Protein AF-Q6L0U4-F1 (afdb_monomer)

Foldseek 3Di:
DFPLVQLVVLLVVLLVLLVVQLVCLVPFGPPVSLVVSLQSLLLSLCCCQVPQVVVLVVLPQDPVLSVVLLVLLVLLVVLSVVCVVPVNDSVNSVSSVVNSVSSVVNVVSCSVTRSVSCPRHRPDDSVVDDQDPPDDGPVPDD

Radius of gyration: 15.13 Å; Cα contacts (8 Å, |Δi|>4): 124; chains: 1; bounding box: 33×34×40 Å

Nearest PDB structures (foldseek):
  5tgw-assembly1_A  TM=7.012E-01  e=2.235E+00  Escherichia coli
  8sji-assembly1_C  TM=4.317E-01  e=5.426E+00  synthetic construct
  3iq6-assembly1_B  TM=3.873E-01  e=4.640E+00  Escherichia coli

Secondary structure (DSSP, 8-state):
--HHHHHHHHHHHHHHHHHHHHHHTTTS--HHHHHHHHHHHHHHHHHIIIIIHHHHHHTT--HHHHHHHHHHHHHHHHHHHHHHT-TT-TTHHHHHHHHHHHHHHHHHHHHHHTGGGGTT-----GGG--PPTT---GGG--

InterPro domains:
  IPR012312 Hemerythrin-like [PF01814] (6-117)

Structure (mmCIF, N/CA/C/O backbone):
data_AF-Q6L0U4-F1
#
_entry.id   AF-Q6L0U4-F1
#
loop_
_atom_site.group_PDB
_atom_site.id
_atom_site.type_symbol
_atom_site.label_atom_id
_atom_site.label_alt_id
_atom_site.label_comp_id
_atom_site.label_asym_id
_atom_site.label_entity_id
_atom_site.label_seq_id
_atom_site.pdbx_PDB_ins_code
_atom_site.Cartn_x
_atom_site.Cartn_y
_atom_site.Cartn_z
_atom_site.occupancy
_atom_site.B_iso_or_equiv
_atom_site.auth_seq_id
_atom_site.auth_comp_id
_atom_site.auth_asym_id
_atom_site.auth_atom_id
_atom_site.pdbx_PDB_model_num
ATOM 1 N N . MET A 1 1 ? -1.459 12.624 -14.481 1.00 81.25 1 MET A N 1
ATOM 2 C CA . MET A 1 1 ? -0.471 12.373 -13.418 1.00 81.25 1 MET A CA 1
ATOM 3 C C . MET A 1 1 ? 0.364 11.193 -13.884 1.00 81.25 1 MET A C 1
ATOM 5 O O . MET A 1 1 ? -0.239 10.253 -14.402 1.00 81.25 1 MET A O 1
ATOM 9 N N . ASP A 1 2 ? 1.693 11.277 -13.830 1.00 93.31 2 ASP A N 1
ATOM 10 C CA . ASP A 1 2 ? 2.537 10.101 -14.091 1.00 93.31 2 ASP A CA 1
ATOM 11 C C . ASP A 1 2 ? 2.364 9.057 -12.975 1.00 93.31 2 ASP A C 1
ATOM 13 O O . ASP A 1 2 ? 1.780 9.339 -11.929 1.00 93.31 2 ASP A O 1
ATOM 17 N N . THR A 1 3 ? 2.815 7.835 -13.237 1.00 92.25 3 THR A N 1
ATOM 18 C CA . THR A 1 3 ? 2.704 6.671 -12.351 1.00 92.25 3 THR A CA 1
ATOM 19 C C . THR A 1 3 ? 3.351 6.947 -11.000 1.00 92.25 3 THR A C 1
ATOM 21 O O . THR A 1 3 ? 2.761 6.643 -9.972 1.00 92.25 3 THR A O 1
ATOM 24 N N . GLU A 1 4 ? 4.541 7.551 -10.978 1.00 94.25 4 GLU A N 1
ATOM 25 C CA . GLU A 1 4 ? 5.232 7.877 -9.726 1.00 94.25 4 GLU A CA 1
ATOM 26 C C . GLU A 1 4 ? 4.406 8.840 -8.867 1.00 94.25 4 GLU A C 1
ATOM 28 O O . GLU A 1 4 ? 4.204 8.602 -7.677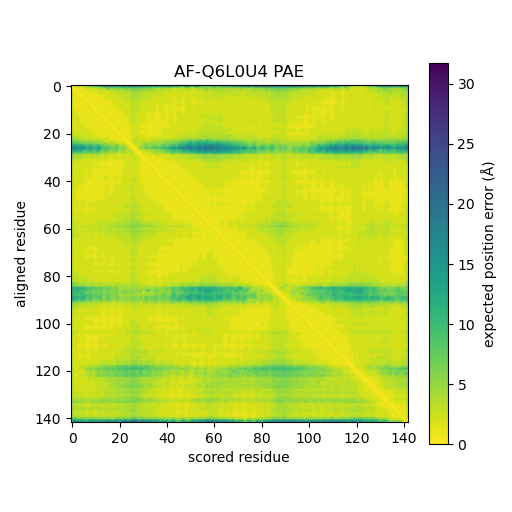 1.00 94.25 4 GLU A O 1
ATOM 33 N N . SER A 1 5 ? 3.900 9.912 -9.471 1.00 95.19 5 SER A N 1
ATOM 34 C CA . SER A 1 5 ? 3.082 10.907 -8.784 1.00 95.19 5 SER A CA 1
ATOM 35 C C . SER A 1 5 ? 1.754 10.319 -8.299 1.00 95.19 5 SER A C 1
ATOM 37 O O . SER A 1 5 ? 1.303 10.681 -7.215 1.00 95.19 5 SER A O 1
ATOM 39 N N . GLU A 1 6 ? 1.147 9.409 -9.069 1.00 95.00 6 GLU A N 1
ATOM 40 C CA . GLU A 1 6 ? -0.088 8.698 -8.707 1.00 95.00 6 GLU A CA 1
ATOM 41 C C . GLU A 1 6 ? 0.109 7.880 -7.427 1.00 95.00 6 GLU A C 1
ATOM 43 O O . GLU A 1 6 ? -0.622 8.057 -6.452 1.00 95.00 6 GLU A O 1
ATOM 48 N N . MET A 1 7 ? 1.150 7.047 -7.403 1.00 97.12 7 MET A N 1
ATOM 49 C CA . MET A 1 7 ? 1.440 6.162 -6.274 1.00 97.12 7 MET A CA 1
ATOM 50 C C . MET A 1 7 ? 1.849 6.947 -5.021 1.00 97.12 7 MET A C 1
ATOM 52 O O . MET A 1 7 ? 1.336 6.696 -3.932 1.00 97.12 7 MET A O 1
ATOM 56 N N . LYS A 1 8 ? 2.680 7.988 -5.177 1.00 97.25 8 LYS A N 1
ATOM 57 C CA . LYS A 1 8 ? 3.039 8.902 -4.077 1.00 97.25 8 LYS A CA 1
ATOM 58 C C . LYS A 1 8 ? 1.832 9.631 -3.497 1.00 97.25 8 LYS A C 1
ATOM 60 O O . LYS A 1 8 ? 1.761 9.860 -2.292 1.00 97.25 8 LYS A O 1
ATOM 65 N N . ASN A 1 9 ? 0.885 10.034 -4.341 1.00 96.94 9 ASN A N 1
ATOM 66 C CA . ASN A 1 9 ? -0.331 10.680 -3.865 1.00 96.94 9 ASN A CA 1
ATOM 67 C C . ASN A 1 9 ? -1.203 9.704 -3.054 1.00 96.94 9 ASN A C 1
ATOM 69 O O . ASN A 1 9 ? -1.755 10.101 -2.029 1.00 96.94 9 ASN A O 1
ATOM 73 N N . ASP A 1 10 ? -1.280 8.434 -3.460 1.00 97.62 10 ASP A N 1
ATOM 74 C CA . ASP A 1 10 ? -1.970 7.395 -2.685 1.00 97.62 10 ASP A CA 1
ATOM 75 C C . ASP A 1 10 ? -1.305 7.168 -1.312 1.00 97.62 10 ASP A C 1
ATOM 77 O O . ASP A 1 10 ? -2.016 7.113 -0.308 1.00 97.62 10 ASP A O 1
ATOM 81 N N . HIS A 1 11 ? 0.036 7.191 -1.224 1.00 98.19 11 HIS A N 1
ATOM 82 C CA . HIS A 1 11 ? 0.758 7.161 0.062 1.00 98.19 11 HIS A CA 1
ATOM 83 C C . HIS A 1 11 ? 0.312 8.277 1.009 1.00 98.19 11 HIS A C 1
ATOM 85 O O . HIS A 1 11 ? -0.024 8.017 2.165 1.00 98.19 11 HIS A O 1
ATOM 91 N N . VAL A 1 12 ? 0.274 9.521 0.517 1.00 97.88 12 VAL A N 1
ATOM 92 C CA . VAL A 1 12 ? -0.137 10.685 1.318 1.00 97.88 12 VAL A CA 1
ATOM 93 C C . VAL A 1 12 ? -1.573 10.523 1.815 1.00 97.88 12 VAL A C 1
ATOM 95 O O . VAL A 1 12 ? -1.848 10.754 2.993 1.00 97.88 12 VAL A O 1
ATOM 98 N N . ILE A 1 13 ? -2.485 10.094 0.939 1.00 97.81 13 ILE A N 1
ATOM 99 C CA . ILE A 1 13 ? -3.893 9.886 1.291 1.00 97.81 13 ILE A CA 1
ATOM 100 C C . ILE A 1 13 ? -4.025 8.820 2.386 1.00 97.81 13 ILE A C 1
ATOM 102 O O . ILE A 1 13 ? -4.701 9.055 3.392 1.00 97.81 13 ILE A O 1
ATOM 106 N N . VAL A 1 14 ? -3.363 7.673 2.227 1.00 97.75 14 VAL A N 1
ATOM 107 C CA . VAL A 1 14 ? -3.412 6.575 3.201 1.00 97.75 14 VAL A CA 1
ATOM 108 C C . VAL A 1 14 ? -2.810 6.993 4.546 1.00 97.75 14 VAL A C 1
ATOM 110 O O . VAL A 1 14 ? -3.424 6.737 5.585 1.00 97.75 14 VAL A O 1
ATOM 113 N N . ASP A 1 15 ? -1.673 7.693 4.555 1.00 97.50 15 ASP A N 1
ATOM 114 C CA . ASP A 1 15 ? -1.037 8.195 5.782 1.00 97.50 15 ASP A CA 1
ATOM 115 C C . ASP A 1 15 ? -1.944 9.174 6.551 1.00 97.50 15 ASP A C 1
ATOM 117 O O . ASP A 1 15 ? -2.070 9.101 7.784 1.00 97.50 15 ASP A O 1
ATOM 121 N N . GLU A 1 16 ? -2.627 10.075 5.839 1.00 97.62 16 GLU A N 1
ATOM 122 C CA . GLU A 1 16 ? -3.597 10.993 6.438 1.00 97.62 16 GLU A CA 1
ATOM 123 C C . GLU A 1 16 ? -4.807 10.253 7.018 1.00 97.62 16 GLU A C 1
ATOM 125 O O . GLU A 1 16 ? -5.268 10.573 8.119 1.00 97.62 16 GLU A O 1
ATOM 130 N N . MET A 1 17 ? -5.340 9.269 6.291 1.00 97.69 17 MET A N 1
ATOM 131 C CA . MET A 1 17 ? -6.488 8.480 6.737 1.00 97.69 17 MET A CA 1
ATOM 132 C C . MET A 1 17 ? -6.140 7.626 7.961 1.00 97.69 17 MET A C 1
ATOM 134 O O . MET A 1 17 ? -6.911 7.601 8.921 1.00 97.69 17 MET A O 1
ATOM 138 N N . LEU A 1 18 ? -4.965 6.992 7.987 1.00 96.38 18 LEU A N 1
ATOM 139 C CA . LEU A 1 18 ? -4.474 6.232 9.142 1.00 96.38 18 LEU A CA 1
ATOM 140 C C . LEU A 1 18 ? -4.297 7.122 10.378 1.00 96.38 18 LEU A C 1
ATOM 142 O O . LEU A 1 18 ? -4.655 6.720 11.488 1.00 96.38 18 LEU A O 1
ATOM 146 N N . SER A 1 19 ? -3.799 8.348 10.192 1.00 95.00 19 SER A N 1
ATOM 147 C CA . SER A 1 19 ? -3.665 9.330 11.275 1.00 95.00 19 SER A CA 1
ATOM 148 C C . SER A 1 19 ? -5.031 9.716 11.857 1.00 95.00 19 SER A C 1
ATOM 150 O O . SER A 1 19 ? -5.221 9.660 13.073 1.00 95.00 19 SER A O 1
ATOM 152 N N . LYS A 1 20 ? -6.019 10.005 10.999 1.00 94.81 20 LYS A N 1
ATOM 153 C CA . LYS A 1 20 ? -7.408 10.282 11.414 1.00 94.81 20 LYS A CA 1
ATOM 154 C C . LYS A 1 20 ? -8.047 9.082 12.121 1.00 94.81 20 LYS A C 1
ATOM 156 O O . LYS A 1 20 ? -8.728 9.246 13.135 1.00 94.81 20 LYS A O 1
ATOM 161 N N . LEU A 1 21 ? -7.799 7.864 11.631 1.00 93.88 21 LEU A N 1
ATOM 162 C CA . LEU A 1 21 ? -8.301 6.645 12.261 1.00 93.88 21 LEU A CA 1
ATOM 163 C C . LEU A 1 21 ? -7.737 6.491 13.679 1.00 93.88 21 LEU A C 1
ATOM 165 O O . LEU A 1 21 ? -8.507 6.231 14.604 1.00 93.88 21 LEU A O 1
ATOM 169 N N . LEU A 1 22 ? -6.431 6.710 13.874 1.00 92.69 22 LEU A N 1
ATOM 170 C CA . LEU A 1 22 ? -5.795 6.668 15.196 1.00 92.69 22 LEU A CA 1
ATOM 171 C C . LEU A 1 22 ? -6.421 7.650 16.193 1.00 92.69 22 LEU A C 1
ATOM 173 O O . LEU A 1 22 ? -6.613 7.278 17.352 1.00 92.69 22 LEU A O 1
ATOM 177 N N . GLU A 1 23 ? -6.743 8.868 15.758 1.00 90.81 23 GLU A N 1
ATOM 178 C CA . GLU A 1 23 ? -7.414 9.874 16.592 1.00 90.81 23 GLU A CA 1
ATOM 179 C C . GLU A 1 23 ? -8.830 9.425 16.992 1.00 90.81 23 GLU A C 1
ATOM 181 O O . GLU A 1 23 ? -9.240 9.595 18.143 1.00 90.81 23 GLU A O 1
ATOM 186 N N . SER A 1 24 ? -9.566 8.781 16.077 1.00 87.88 24 SER A N 1
ATOM 187 C CA . SER A 1 24 ? -10.922 8.278 16.353 1.00 87.88 24 SER A CA 1
ATOM 188 C C . SER A 1 24 ? -10.954 7.124 17.369 1.00 87.88 24 SER A C 1
ATOM 190 O O . SER A 1 24 ? -11.929 6.974 18.114 1.00 87.88 24 SER A O 1
ATOM 192 N N . MET A 1 25 ? -9.872 6.336 17.455 1.00 84.56 25 MET A N 1
ATOM 193 C CA . MET A 1 25 ? -9.820 5.106 18.256 1.00 84.56 25 MET A CA 1
ATOM 194 C C . MET A 1 25 ? -9.974 5.319 19.766 1.00 84.56 25 MET A C 1
ATOM 196 O O . MET A 1 25 ? -10.288 4.367 20.477 1.00 84.56 25 MET A O 1
ATOM 200 N N . GLU A 1 26 ? -9.734 6.528 20.281 1.00 76.00 26 GLU A N 1
ATOM 201 C CA . GLU A 1 26 ? -9.845 6.809 21.721 1.00 76.00 26 GLU A CA 1
ATOM 202 C C . GLU A 1 26 ? -11.297 6.900 22.202 1.00 76.00 26 GLU A C 1
ATOM 204 O O . GLU A 1 26 ? -11.561 6.689 23.384 1.00 76.00 26 GLU A O 1
ATOM 209 N N . ASN A 1 27 ? -12.237 7.173 21.292 1.00 77.69 27 ASN A N 1
ATOM 210 C CA . ASN A 1 27 ? -13.644 7.379 21.628 1.00 77.69 27 ASN A CA 1
ATOM 211 C C . ASN A 1 27 ? -14.550 6.349 20.951 1.00 77.69 27 ASN A C 1
ATOM 213 O O . ASN A 1 27 ? -15.325 5.667 21.617 1.00 77.69 27 ASN A O 1
ATOM 217 N N . ASN A 1 28 ? -14.467 6.258 19.624 1.00 82.62 28 ASN A N 1
ATOM 218 C CA . ASN A 1 28 ? -15.280 5.364 18.813 1.00 82.62 28 ASN A CA 1
ATOM 219 C C . ASN A 1 28 ? -14.559 5.139 17.475 1.00 82.62 28 ASN A C 1
ATOM 221 O O . ASN A 1 28 ? -14.558 6.060 16.654 1.00 82.62 28 ASN A O 1
ATOM 225 N N . PRO A 1 29 ? -13.934 3.966 17.261 1.00 83.62 29 PRO A N 1
ATOM 226 C CA . PRO A 1 29 ? -13.219 3.674 16.025 1.00 83.62 29 PRO A CA 1
ATOM 227 C C . PRO A 1 29 ? -14.103 3.905 14.797 1.00 83.62 29 PRO A C 1
ATOM 229 O O . PRO A 1 29 ? -15.216 3.380 14.713 1.00 83.62 29 PRO A O 1
ATOM 232 N N . ASP A 1 30 ? -13.611 4.689 13.840 1.00 91.44 30 ASP A N 1
ATOM 233 C CA . ASP A 1 30 ? -14.321 4.921 12.585 1.00 91.44 30 ASP A CA 1
ATOM 234 C C . ASP A 1 30 ? -14.172 3.707 11.652 1.00 91.44 30 ASP A C 1
ATOM 236 O O . ASP A 1 30 ? -13.209 3.569 10.896 1.00 91.44 30 ASP A O 1
ATOM 240 N N . VAL A 1 31 ? -15.140 2.793 11.737 1.00 91.12 31 VAL A N 1
ATOM 241 C CA . VAL A 1 31 ? -15.179 1.550 10.950 1.00 91.12 31 VAL A CA 1
ATOM 242 C C . VAL A 1 31 ? -15.264 1.822 9.446 1.00 91.12 31 VAL A C 1
ATOM 244 O O . VAL A 1 31 ? -14.691 1.070 8.659 1.00 91.12 31 VAL A O 1
ATOM 247 N N . ASN A 1 32 ? -15.955 2.891 9.037 1.00 94.06 32 ASN A N 1
ATOM 248 C CA . ASN A 1 32 ? -16.075 3.233 7.621 1.00 94.06 32 ASN A CA 1
ATOM 249 C C . ASN A 1 32 ? -14.732 3.728 7.087 1.00 94.06 32 ASN A C 1
ATOM 251 O O . ASN A 1 32 ? -14.278 3.245 6.053 1.00 94.06 32 ASN A O 1
ATOM 255 N N . LEU A 1 33 ? -14.061 4.610 7.835 1.00 95.75 33 LEU A N 1
ATOM 256 C CA . LEU A 1 33 ? -12.723 5.081 7.489 1.00 95.75 33 LEU A CA 1
ATOM 257 C C . LEU A 1 33 ? -11.724 3.922 7.400 1.00 95.75 33 LEU A C 1
ATOM 259 O O . LEU A 1 33 ? -10.938 3.862 6.458 1.00 95.75 33 LEU A O 1
ATOM 263 N N . TYR A 1 34 ? -11.773 2.975 8.341 1.00 95.88 34 TYR A N 1
ATOM 264 C CA . TYR A 1 34 ? -10.935 1.781 8.259 1.00 95.88 34 TYR A CA 1
ATOM 265 C C . TYR A 1 34 ? -11.216 0.959 6.994 1.00 95.88 34 TYR A C 1
ATOM 267 O O . TYR A 1 34 ? -10.275 0.587 6.301 1.00 95.88 34 TYR A O 1
ATOM 275 N N . SER A 1 35 ? -12.486 0.718 6.660 1.00 95.81 35 SER A N 1
ATOM 276 C CA . SER A 1 35 ? -12.849 -0.031 5.450 1.00 95.81 35 SER A CA 1
ATOM 277 C C . SER A 1 35 ? -12.350 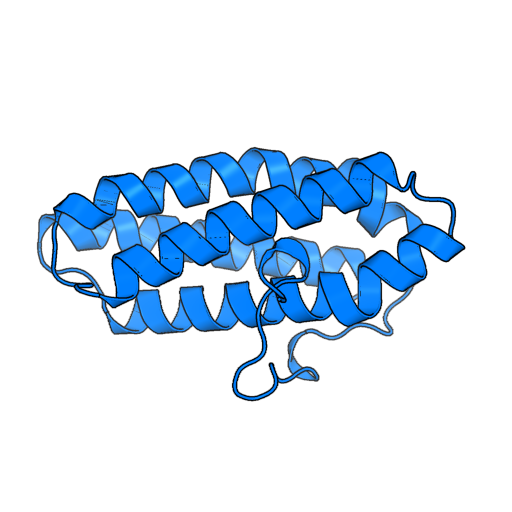0.653 4.169 1.00 95.81 35 SER A C 1
ATOM 279 O O . SER A 1 35 ? -11.918 -0.019 3.230 1.00 95.81 35 SER A O 1
ATOM 281 N N . GLU A 1 36 ? -12.358 1.988 4.126 1.00 97.12 36 GLU A N 1
ATOM 282 C CA . GLU A 1 36 ? -11.791 2.749 3.009 1.00 97.12 36 GLU A CA 1
ATOM 283 C C . GLU A 1 36 ? -10.265 2.598 2.922 1.00 97.12 36 GLU A C 1
ATOM 285 O O . GLU A 1 36 ? -9.749 2.339 1.832 1.00 97.12 36 GLU A O 1
ATOM 290 N N . ILE A 1 37 ? -9.555 2.690 4.054 1.00 97.62 37 ILE A N 1
ATOM 291 C CA . ILE A 1 37 ? -8.099 2.470 4.134 1.00 97.62 37 ILE A CA 1
ATOM 292 C C . ILE A 1 37 ? -7.744 1.062 3.665 1.00 97.62 37 ILE A C 1
ATOM 294 O O . ILE A 1 37 ? -6.867 0.888 2.825 1.00 97.62 37 ILE A O 1
ATOM 298 N N . GLU A 1 38 ? -8.429 0.055 4.200 1.00 97.50 38 GLU A N 1
ATOM 299 C CA . GLU A 1 38 ? -8.188 -1.353 3.904 1.00 97.50 38 GLU A CA 1
ATOM 300 C C . GLU A 1 38 ? -8.373 -1.637 2.408 1.00 97.50 38 GLU A C 1
ATOM 302 O O . GLU A 1 38 ? -7.508 -2.235 1.763 1.00 97.50 38 GLU A O 1
ATOM 307 N N . LYS A 1 39 ? -9.469 -1.146 1.818 1.00 96.44 39 LYS A N 1
ATOM 308 C CA . LYS A 1 39 ? -9.723 -1.267 0.379 1.00 96.44 39 LYS A CA 1
ATOM 309 C C . LYS A 1 39 ? -8.657 -0.549 -0.453 1.00 96.44 39 LYS A C 1
ATOM 311 O O . LYS A 1 39 ? -8.241 -1.085 -1.482 1.00 96.44 39 LYS A O 1
ATOM 316 N N . GLY A 1 40 ? -8.241 0.645 -0.027 1.00 97.19 40 GLY A N 1
ATOM 317 C CA . GLY A 1 40 ? -7.182 1.425 -0.667 1.00 97.19 40 GLY A CA 1
ATOM 318 C C . GLY A 1 40 ? -5.858 0.667 -0.684 1.00 97.19 40 GLY A C 1
ATOM 319 O O . GLY A 1 40 ? -5.348 0.363 -1.760 1.00 97.19 40 GLY A O 1
ATOM 320 N N . LEU A 1 41 ? -5.382 0.250 0.492 1.00 98.12 41 LEU A N 1
ATOM 321 C CA . LEU A 1 41 ? -4.153 -0.528 0.661 1.00 98.12 41 LEU A CA 1
ATOM 322 C C . LEU A 1 41 ? -4.174 -1.831 -0.141 1.00 98.12 41 LEU A C 1
ATOM 324 O O . LEU A 1 41 ? -3.221 -2.133 -0.850 1.00 98.12 41 LEU A O 1
ATOM 328 N N . LYS A 1 42 ? -5.269 -2.602 -0.096 1.00 98.06 42 LYS A N 1
ATOM 329 C CA . LYS A 1 42 ? -5.368 -3.851 -0.870 1.00 98.06 42 LYS A CA 1
ATOM 330 C C . LYS A 1 42 ? -5.259 -3.605 -2.375 1.00 98.06 42 LYS A C 1
ATOM 332 O O . LYS A 1 42 ? -4.634 -4.401 -3.073 1.00 98.06 42 LYS A O 1
ATOM 337 N N . ARG A 1 43 ? -5.850 -2.518 -2.882 1.00 98.12 43 ARG A N 1
ATOM 338 C CA . ARG A 1 43 ? -5.744 -2.129 -4.295 1.00 98.12 43 ARG A CA 1
ATOM 339 C C . ARG A 1 43 ? -4.339 -1.657 -4.654 1.00 98.12 43 ARG A C 1
ATOM 341 O O . ARG A 1 43 ? -3.847 -2.059 -5.701 1.00 98.12 43 ARG A O 1
ATOM 348 N N . HIS A 1 44 ? -3.719 -0.853 -3.798 1.00 98.31 44 HIS A N 1
ATOM 349 C CA . HIS A 1 44 ? -2.345 -0.390 -3.962 1.00 98.31 44 HIS A CA 1
ATOM 350 C C . HIS A 1 44 ? -1.385 -1.577 -4.112 1.00 98.31 44 HIS A C 1
ATOM 352 O O . HIS A 1 44 ? -0.797 -1.773 -5.174 1.00 98.31 44 HIS A O 1
ATOM 358 N N . ILE A 1 45 ? -1.376 -2.460 -3.109 1.00 98.56 45 ILE A N 1
ATOM 359 C CA . ILE A 1 45 ? -0.554 -3.677 -3.066 1.00 98.56 45 ILE A CA 1
ATOM 360 C C . ILE A 1 45 ? -0.823 -4.567 -4.289 1.00 98.56 45 ILE A C 1
ATOM 362 O O . ILE A 1 45 ? 0.102 -5.116 -4.883 1.00 98.56 45 ILE A O 1
ATOM 366 N N . TYR A 1 46 ? -2.088 -4.714 -4.699 1.00 98.56 46 TYR A N 1
ATOM 367 C CA . TYR A 1 46 ? -2.445 -5.475 -5.900 1.00 98.56 46 TYR A CA 1
ATOM 368 C C . TYR A 1 46 ? -1.795 -4.914 -7.166 1.00 98.56 46 TYR A C 1
ATOM 370 O O . TYR A 1 46 ? -1.214 -5.668 -7.948 1.00 98.56 46 TYR A O 1
ATOM 378 N N . VAL A 1 47 ? -1.897 -3.601 -7.382 1.00 98.44 47 VAL A N 1
ATOM 379 C CA . VAL A 1 47 ? -1.316 -2.949 -8.561 1.00 98.44 47 VAL A CA 1
ATOM 380 C C . VAL A 1 47 ? 0.199 -3.075 -8.544 1.00 98.44 47 VAL A C 1
ATOM 382 O O . VAL A 1 47 ? 0.808 -3.364 -9.578 1.00 98.44 47 VAL A O 1
ATOM 385 N N . GLU A 1 48 ? 0.814 -2.934 -7.380 1.00 98.50 48 GLU A N 1
ATOM 386 C CA . GLU A 1 48 ? 2.250 -3.096 -7.268 1.00 98.50 48 GLU A CA 1
ATOM 387 C C . GLU A 1 48 ? 2.697 -4.516 -7.588 1.00 98.50 48 GLU A C 1
ATOM 389 O O . GLU A 1 48 ? 3.517 -4.711 -8.481 1.00 98.50 48 GLU A O 1
ATOM 394 N N . GLU A 1 49 ? 2.114 -5.524 -6.949 1.00 98.69 49 GLU A N 1
ATOM 395 C CA . GLU A 1 49 ? 2.561 -6.907 -7.110 1.00 98.69 49 GLU A CA 1
ATOM 396 C C . GLU A 1 49 ? 2.227 -7.510 -8.479 1.00 98.69 49 GLU A C 1
ATOM 398 O O . GLU A 1 49 ? 3.030 -8.259 -9.036 1.00 98.69 49 GLU A O 1
ATOM 403 N N . GLU A 1 50 ? 1.063 -7.194 -9.051 1.00 98.38 50 GLU A N 1
ATOM 404 C CA . GLU A 1 50 ? 0.630 -7.785 -10.325 1.00 98.38 50 GLU A CA 1
ATOM 405 C C . GLU A 1 50 ? 1.095 -6.990 -11.548 1.00 98.38 50 GLU A C 1
ATOM 407 O O . GLU A 1 50 ? 1.205 -7.546 -12.646 1.00 98.38 50 GLU A O 1
ATOM 412 N N . VAL A 1 51 ? 1.372 -5.692 -11.388 1.00 97.44 51 VAL A N 1
ATOM 413 C CA . VAL A 1 51 ? 1.661 -4.797 -12.516 1.00 97.44 51 VAL A CA 1
ATOM 414 C C . VAL A 1 51 ? 3.022 -4.139 -12.373 1.00 97.44 51 VAL A C 1
ATOM 416 O O . VAL A 1 51 ? 3.860 -4.283 -13.271 1.00 97.44 51 VAL A O 1
ATOM 419 N N . MET A 1 52 ? 3.277 -3.420 -11.278 1.00 97.81 52 MET A N 1
ATOM 420 C CA . MET A 1 52 ? 4.485 -2.598 -11.173 1.00 97.81 52 MET A CA 1
ATOM 421 C C . MET A 1 52 ? 5.736 -3.432 -10.946 1.00 97.81 52 MET A C 1
ATOM 423 O O . MET A 1 52 ? 6.666 -3.345 -11.739 1.00 97.81 52 MET A O 1
ATOM 427 N N . PHE A 1 53 ? 5.783 -4.281 -9.929 1.00 98.50 53 PHE A N 1
ATOM 428 C CA . PHE A 1 53 ? 6.956 -5.077 -9.585 1.00 98.50 53 PHE A CA 1
ATOM 429 C C . PHE A 1 53 ? 7.422 -5.976 -10.744 1.00 98.50 53 PHE A C 1
ATOM 431 O O . PHE A 1 53 ? 8.612 -5.928 -11.076 1.00 98.50 53 PHE A O 1
ATOM 438 N N . PRO A 1 54 ? 6.545 -6.694 -11.481 1.00 98.31 54 PRO A N 1
ATOM 439 C CA . PRO A 1 54 ? 6.961 -7.441 -12.669 1.00 98.31 54 PRO A CA 1
ATOM 440 C C . PRO A 1 54 ? 7.594 -6.564 -13.756 1.00 98.31 54 PRO A C 1
ATOM 442 O O . PRO A 1 54 ? 8.480 -7.016 -14.488 1.00 98.31 54 PRO A O 1
ATOM 445 N N . ARG A 1 55 ? 7.144 -5.312 -13.896 1.00 97.38 55 ARG A N 1
ATOM 446 C CA . ARG A 1 55 ? 7.717 -4.340 -14.836 1.00 97.38 55 ARG A CA 1
ATOM 447 C C . ARG A 1 55 ? 9.025 -3.752 -14.312 1.00 97.38 55 ARG A C 1
ATOM 449 O O . ARG A 1 55 ? 9.987 -3.697 -15.070 1.00 97.38 55 ARG A O 1
ATOM 456 N N . ALA A 1 56 ? 9.092 -3.394 -13.035 1.00 97.94 56 ALA A N 1
ATOM 457 C CA . ALA A 1 56 ? 10.278 -2.873 -12.367 1.00 97.94 56 ALA A CA 1
ATOM 458 C C . ALA A 1 56 ? 11.459 -3.853 -12.473 1.00 97.94 56 ALA A C 1
ATOM 460 O O . ALA A 1 56 ? 12.568 -3.450 -12.816 1.00 97.94 56 ALA A O 1
ATOM 461 N N . LEU A 1 57 ? 11.206 -5.157 -12.306 1.00 98.25 57 LEU A N 1
ATOM 462 C CA . LEU A 1 57 ? 12.208 -6.209 -12.521 1.00 98.25 57 LEU A CA 1
ATOM 463 C C . LEU A 1 57 ? 12.758 -6.206 -13.957 1.00 98.25 57 LEU A C 1
ATOM 465 O O . LEU A 1 57 ? 13.963 -6.335 -14.162 1.00 98.25 57 LEU A O 1
ATOM 469 N N . LYS A 1 58 ? 11.897 -6.018 -14.966 1.00 97.81 58 LYS A N 1
ATOM 470 C CA . LYS A 1 58 ? 12.319 -5.905 -16.378 1.00 97.81 58 L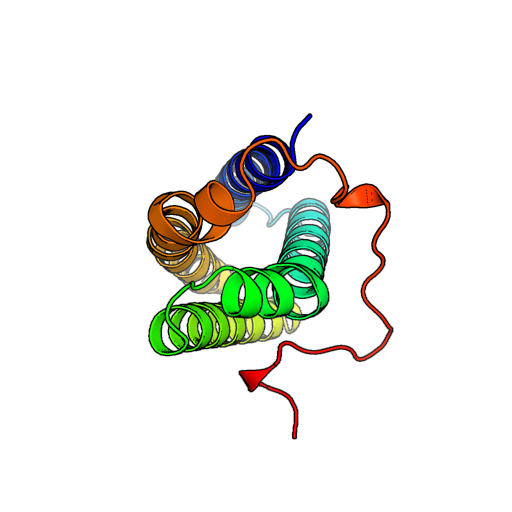YS A CA 1
ATOM 471 C C . LYS A 1 58 ? 13.094 -4.614 -16.657 1.00 97.81 58 LYS A C 1
ATOM 473 O O . LYS A 1 58 ? 13.889 -4.584 -17.591 1.00 97.81 58 LYS A O 1
ATOM 478 N N . LEU A 1 59 ? 12.857 -3.575 -15.859 1.00 96.38 59 LEU A N 1
ATOM 479 C CA . LEU A 1 59 ? 13.547 -2.284 -15.909 1.00 96.38 59 LEU A CA 1
ATOM 480 C C . LEU A 1 59 ? 14.844 -2.265 -15.078 1.00 96.38 59 LEU A C 1
ATOM 482 O O . LEU A 1 59 ? 15.537 -1.253 -15.061 1.00 96.38 59 LEU A O 1
ATOM 486 N N . GLY A 1 60 ? 15.209 -3.385 -14.443 1.00 97.12 60 GLY A N 1
ATOM 487 C CA . GLY A 1 60 ? 16.487 -3.550 -13.748 1.00 97.12 60 GLY A CA 1
ATOM 488 C C . GLY A 1 60 ? 16.459 -3.249 -12.250 1.00 97.12 60 GLY A C 1
ATOM 489 O O . GLY A 1 60 ? 17.524 -3.145 -11.647 1.00 97.12 60 GLY A O 1
ATOM 490 N N . VAL A 1 61 ? 15.282 -3.125 -11.628 1.00 97.62 61 VAL A N 1
ATOM 491 C CA . VAL A 1 61 ? 15.188 -3.063 -10.162 1.00 97.62 61 VAL A CA 1
ATOM 492 C C . VAL A 1 61 ? 15.606 -4.409 -9.567 1.00 97.62 61 VAL A C 1
ATOM 494 O O . VAL A 1 61 ? 15.161 -5.469 -10.008 1.00 97.62 61 VAL A O 1
ATOM 497 N N . GLU A 1 62 ? 16.465 -4.361 -8.549 1.00 98.06 62 GLU A N 1
ATOM 498 C CA . GLU A 1 62 ? 17.041 -5.548 -7.916 1.00 98.06 62 GLU A CA 1
ATOM 499 C C . GLU A 1 62 ? 15.961 -6.498 -7.352 1.00 98.06 62 GLU A C 1
ATOM 501 O O . GLU A 1 62 ? 15.156 -6.076 -6.514 1.00 98.06 62 GLU A O 1
ATOM 506 N N . PRO A 1 63 ? 15.967 -7.802 -7.703 1.00 98.19 63 PRO A N 1
ATOM 507 C CA . PRO A 1 63 ? 14.958 -8.756 -7.231 1.00 98.19 63 PRO A CA 1
ATOM 508 C C . PRO A 1 63 ? 14.859 -8.877 -5.707 1.00 98.19 63 PRO A C 1
ATOM 510 O O . PRO A 1 63 ? 13.775 -9.075 -5.162 1.00 98.19 63 PRO A O 1
ATOM 513 N N . ALA A 1 64 ? 15.985 -8.728 -5.001 1.00 97.94 64 ALA A N 1
ATOM 514 C CA . ALA A 1 64 ? 16.012 -8.763 -3.541 1.00 97.94 64 ALA A CA 1
ATOM 515 C C . ALA A 1 64 ? 15.222 -7.603 -2.912 1.00 97.94 64 ALA A C 1
ATOM 517 O O . ALA A 1 64 ? 14.639 -7.775 -1.845 1.00 97.94 64 ALA A O 1
ATOM 518 N N . ARG A 1 65 ? 15.173 -6.444 -3.583 1.00 97.62 65 ARG A N 1
ATOM 519 C CA . ARG A 1 65 ? 14.402 -5.281 -3.134 1.00 97.62 65 ARG A CA 1
ATOM 520 C C . ARG A 1 65 ? 12.908 -5.535 -3.269 1.00 97.62 65 ARG A C 1
ATOM 522 O O . ARG A 1 65 ? 12.188 -5.383 -2.291 1.00 97.62 65 ARG A O 1
ATOM 529 N N . ILE A 1 66 ? 12.478 -5.997 -4.445 1.00 98.50 66 ILE A N 1
ATOM 530 C CA . ILE A 1 66 ? 11.081 -6.373 -4.696 1.00 98.50 66 ILE A CA 1
ATOM 531 C C . ILE A 1 66 ? 10.624 -7.433 -3.693 1.00 98.50 66 ILE A C 1
ATOM 533 O O . ILE A 1 66 ? 9.598 -7.273 -3.045 1.00 98.50 66 ILE A O 1
ATOM 537 N N . SER A 1 67 ? 11.435 -8.471 -3.465 1.00 98.31 67 SER A N 1
ATOM 538 C CA . SER A 1 67 ? 11.083 -9.492 -2.477 1.00 98.31 67 SER A CA 1
ATOM 539 C C . SER A 1 67 ? 11.009 -8.958 -1.041 1.00 98.31 67 SER A C 1
ATOM 541 O O . SER A 1 67 ? 10.348 -9.594 -0.224 1.00 98.31 67 SER A O 1
ATOM 543 N N . GLY A 1 68 ? 11.710 -7.871 -0.703 1.00 98.50 68 GLY A N 1
ATOM 544 C CA . GLY A 1 68 ? 11.595 -7.201 0.595 1.00 98.50 68 GLY A CA 1
ATOM 545 C C . GLY A 1 68 ? 10.258 -6.475 0.741 1.00 98.50 68 GLY A C 1
ATOM 546 O O . GLY A 1 68 ? 9.550 -6.715 1.715 1.00 98.50 68 GLY A O 1
ATOM 547 N N . LEU A 1 69 ? 9.877 -5.692 -0.272 1.00 98.69 69 LEU A N 1
ATOM 548 C CA . LEU A 1 69 ? 8.587 -4.992 -0.332 1.00 98.69 69 LEU A CA 1
ATOM 549 C C . LEU A 1 69 ? 7.408 -5.973 -0.244 1.00 98.69 69 LEU A C 1
ATOM 551 O O . LEU A 1 69 ? 6.525 -5.813 0.589 1.00 98.69 69 LEU A O 1
ATOM 555 N N . GLU A 1 70 ? 7.453 -7.080 -0.989 1.00 98.69 70 GLU A N 1
ATOM 556 C CA . GLU A 1 70 ? 6.430 -8.137 -0.921 1.00 98.69 70 GLU A CA 1
ATOM 557 C C . GLU A 1 70 ? 6.302 -8.777 0.487 1.00 98.69 70 GLU A C 1
ATOM 559 O O . GLU A 1 70 ? 5.237 -9.262 0.876 1.00 98.69 70 GLU A O 1
ATOM 564 N N . MET A 1 71 ? 7.381 -8.817 1.281 1.00 98.56 71 MET A N 1
ATOM 565 C CA . MET A 1 71 ? 7.324 -9.300 2.672 1.00 98.56 71 MET A CA 1
ATOM 566 C C . MET A 1 71 ? 6.694 -8.264 3.612 1.00 98.56 71 MET A C 1
ATOM 568 O O . MET A 1 71 ? 5.977 -8.628 4.553 1.00 98.56 71 MET A O 1
ATOM 572 N N . GLU A 1 72 ? 6.943 -6.980 3.365 1.00 98.69 72 GLU A N 1
ATOM 573 C CA . GLU A 1 72 ? 6.297 -5.873 4.073 1.00 98.69 72 GLU A CA 1
ATOM 574 C C . GLU A 1 72 ? 4.795 -5.842 3.756 1.00 98.69 72 GLU A C 1
ATOM 576 O O . GLU A 1 72 ? 3.991 -5.791 4.689 1.00 98.69 72 GLU A O 1
ATOM 581 N N . HIS A 1 73 ? 4.406 -6.047 2.492 1.00 98.75 73 HIS A N 1
ATOM 582 C CA . HIS A 1 73 ? 3.011 -6.238 2.080 1.00 98.75 73 HIS A CA 1
ATOM 583 C C . HIS A 1 73 ? 2.321 -7.351 2.860 1.00 98.75 73 HIS A C 1
ATOM 585 O O . HIS A 1 73 ? 1.231 -7.150 3.389 1.00 98.75 73 HIS A O 1
ATOM 591 N N . ALA A 1 74 ? 2.944 -8.526 2.982 1.00 98.56 74 ALA A N 1
ATOM 592 C CA . ALA A 1 74 ? 2.377 -9.615 3.775 1.00 98.56 74 ALA A CA 1
ATOM 593 C C . ALA A 1 74 ? 2.227 -9.263 5.256 1.00 98.56 74 ALA A C 1
ATOM 595 O O . ALA A 1 74 ? 1.236 -9.644 5.880 1.00 98.56 74 ALA A O 1
ATOM 596 N N . SER A 1 75 ? 3.167 -8.504 5.815 1.00 98.56 75 SER A N 1
ATOM 597 C CA . SER A 1 75 ? 3.080 -8.036 7.200 1.00 98.56 75 SER A CA 1
ATOM 598 C C . SER A 1 75 ? 1.899 -7.079 7.387 1.00 98.56 75 SER A C 1
ATOM 600 O O . SER A 1 75 ? 1.096 -7.277 8.301 1.00 98.56 75 SER A O 1
ATOM 602 N N . ILE A 1 76 ? 1.735 -6.103 6.487 1.00 98.56 76 ILE A N 1
ATOM 603 C CA . ILE A 1 76 ? 0.593 -5.175 6.472 1.00 98.56 76 ILE A CA 1
ATOM 604 C C . ILE A 1 76 ? -0.720 -5.950 6.310 1.00 98.56 76 ILE A C 1
ATOM 606 O O . ILE A 1 76 ? -1.651 -5.758 7.091 1.00 98.56 76 ILE A O 1
ATOM 610 N N . TRP A 1 77 ? -0.777 -6.885 5.360 1.00 98.12 77 TRP A N 1
ATOM 611 C CA . TRP A 1 77 ? -1.950 -7.720 5.096 1.00 98.12 77 TRP A CA 1
ATOM 612 C C . TRP A 1 77 ? -2.399 -8.494 6.334 1.00 98.12 77 TRP A C 1
ATOM 614 O O . TRP A 1 77 ? -3.565 -8.458 6.719 1.00 98.12 77 TRP A O 1
ATOM 624 N N . MET A 1 78 ? -1.457 -9.144 7.019 1.00 97.62 78 MET A N 1
ATOM 625 C CA . MET A 1 78 ? -1.739 -9.892 8.242 1.00 97.62 78 MET A CA 1
ATOM 626 C C . MET A 1 78 ? -2.192 -8.994 9.400 1.00 97.62 78 MET A C 1
ATOM 628 O O . MET A 1 78 ? -2.918 -9.461 10.280 1.00 97.62 78 MET A O 1
ATOM 632 N N . LEU A 1 79 ? -1.745 -7.736 9.449 1.00 97.75 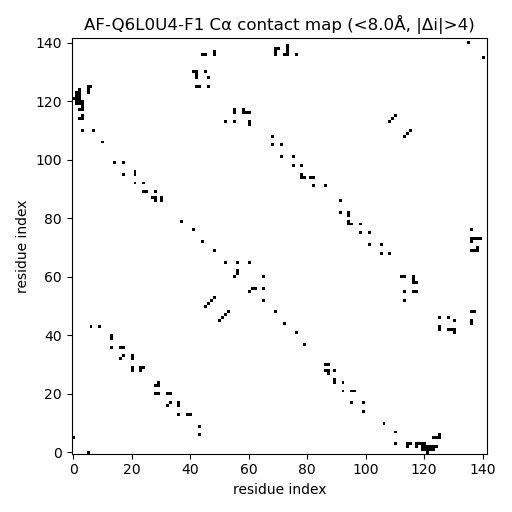79 LEU A N 1
ATOM 633 C CA . LEU A 1 79 ? -2.209 -6.764 10.439 1.00 97.75 79 LEU A CA 1
ATOM 634 C C . LEU A 1 79 ? -3.637 -6.305 10.130 1.00 97.75 79 LEU A C 1
ATOM 636 O O . LEU A 1 79 ? -4.444 -6.257 11.058 1.00 97.75 79 LEU A O 1
ATOM 640 N N . MET A 1 80 ? -3.977 -6.067 8.859 1.00 97.25 80 MET A N 1
ATOM 641 C CA . MET A 1 80 ? -5.359 -5.794 8.442 1.00 97.25 80 MET A CA 1
ATOM 642 C C . MET A 1 80 ? -6.286 -6.964 8.806 1.00 97.25 80 MET A C 1
ATOM 644 O O . MET A 1 80 ? -7.225 -6.772 9.571 1.00 97.25 80 MET A O 1
ATOM 648 N N . ASP A 1 81 ? -5.917 -8.200 8.453 1.00 94.88 81 ASP A N 1
ATOM 649 C CA . ASP A 1 81 ? -6.688 -9.408 8.799 1.00 94.88 81 ASP A CA 1
ATOM 650 C C . ASP A 1 81 ? -6.891 -9.601 10.318 1.00 94.88 81 ASP A C 1
ATOM 652 O O . ASP A 1 81 ? -7.797 -10.319 10.757 1.00 94.88 81 ASP A O 1
ATOM 656 N N . ARG A 1 82 ? -6.004 -9.050 11.160 1.00 94.94 82 ARG A N 1
ATOM 657 C CA . ARG A 1 82 ? -6.164 -9.071 12.625 1.00 94.94 82 ARG A CA 1
ATOM 658 C C . ARG A 1 82 ? -7.166 -8.027 13.090 1.00 94.94 82 ARG A C 1
ATOM 660 O O . ARG A 1 82 ? -7.954 -8.334 13.983 1.00 94.94 82 ARG A O 1
ATOM 667 N N . ILE A 1 83 ? -7.119 -6.837 12.502 1.00 94.19 83 ILE A N 1
ATOM 668 C CA . ILE A 1 83 ? -8.035 -5.738 12.800 1.00 94.19 83 ILE A CA 1
ATOM 669 C C . ILE A 1 83 ? -9.464 -6.121 12.372 1.00 94.19 83 ILE A C 1
ATOM 671 O O . ILE A 1 83 ? -10.386 -5.983 13.178 1.00 94.19 83 ILE A O 1
ATOM 675 N N . ASP A 1 84 ? -9.633 -6.721 11.189 1.00 91.94 84 ASP A N 1
ATOM 676 C CA . ASP A 1 84 ? -10.928 -7.166 10.638 1.00 91.94 84 ASP A CA 1
ATOM 677 C C . ASP A 1 84 ? -11.718 -8.089 11.568 1.00 91.94 84 ASP A C 1
ATOM 679 O O . ASP A 1 84 ? -12.950 -8.073 11.603 1.00 91.94 84 ASP A O 1
ATOM 683 N N . ARG A 1 85 ? -11.019 -8.902 12.366 1.00 90.69 85 ARG A N 1
ATOM 684 C CA . ARG A 1 85 ? -11.662 -9.848 13.291 1.00 90.69 85 ARG A CA 1
ATOM 685 C C . ARG A 1 85 ? -12.446 -9.148 14.392 1.00 90.69 85 ARG A C 1
ATOM 687 O O . ARG A 1 85 ? -13.374 -9.749 14.930 1.00 90.69 85 ARG A O 1
ATOM 694 N N . ASN A 1 86 ? -12.052 -7.931 14.767 1.00 86.75 86 ASN A N 1
ATOM 695 C CA . ASN A 1 86 ? -12.765 -7.133 15.754 1.00 86.75 86 ASN A CA 1
ATOM 696 C C . ASN A 1 86 ? -12.363 -5.655 15.672 1.00 86.75 86 ASN A C 1
ATOM 698 O O . ASN A 1 86 ? -11.634 -5.169 16.533 1.00 86.75 86 ASN A O 1
ATOM 702 N N . ILE A 1 87 ? -12.854 -4.931 14.664 1.00 82.56 87 ILE A N 1
ATOM 703 C CA . ILE A 1 87 ? -12.491 -3.525 14.412 1.00 82.56 87 ILE A CA 1
ATOM 704 C C . ILE A 1 87 ? -12.720 -2.597 15.620 1.00 82.56 87 ILE A C 1
ATOM 706 O O . ILE A 1 87 ? -11.933 -1.681 15.854 1.00 82.56 87 ILE A O 1
ATOM 710 N N . ASN A 1 88 ? -13.745 -2.878 16.432 1.00 81.25 88 ASN A N 1
ATOM 711 C CA . ASN A 1 88 ? -14.122 -2.077 17.602 1.00 81.25 88 ASN A CA 1
ATOM 712 C C . ASN A 1 88 ? -13.196 -2.281 18.814 1.00 81.25 88 ASN A C 1
ATOM 714 O O . ASN A 1 88 ? -13.397 -1.655 19.855 1.00 81.25 88 ASN A O 1
ATOM 718 N N . ASP A 1 89 ? -12.202 -3.165 18.718 1.00 83.75 89 ASP A N 1
ATOM 719 C CA . ASP A 1 89 ? -11.238 -3.375 19.789 1.00 83.75 89 ASP A CA 1
ATOM 720 C C . ASP A 1 89 ? -10.216 -2.233 19.836 1.00 83.75 89 ASP A C 1
ATOM 722 O O . ASP A 1 89 ? -9.403 -2.057 18.927 1.00 83.75 89 ASP A O 1
ATOM 726 N N . ALA A 1 90 ? -10.190 -1.492 20.945 1.00 76.06 90 ALA A N 1
ATOM 727 C CA . ALA A 1 90 ? -9.189 -0.456 21.189 1.00 76.06 90 ALA A CA 1
ATOM 728 C C . ALA A 1 90 ? -7.741 -0.996 21.131 1.00 76.06 90 ALA A C 1
ATOM 730 O O . ALA A 1 90 ? -6.808 -0.241 20.844 1.00 76.06 90 ALA A O 1
ATOM 731 N N . HIS A 1 91 ? -7.525 -2.305 21.330 1.00 82.94 91 HIS A N 1
ATOM 732 C CA . HIS A 1 91 ? -6.213 -2.931 21.144 1.00 82.94 91 HIS A CA 1
ATOM 733 C C . HIS A 1 91 ? -5.718 -2.885 19.693 1.00 82.94 91 HIS A C 1
ATOM 735 O O . HIS A 1 91 ? -4.512 -3.030 19.485 1.00 82.94 91 HIS A O 1
ATOM 741 N N . ASN A 1 92 ? -6.585 -2.638 18.705 1.00 89.69 92 ASN A N 1
ATOM 742 C CA . ASN A 1 92 ? -6.186 -2.475 17.305 1.00 89.69 92 ASN A CA 1
ATOM 743 C C . ASN A 1 92 ? -5.329 -1.229 17.070 1.00 89.69 92 ASN A C 1
ATOM 745 O O . ASN A 1 92 ? -4.566 -1.202 16.105 1.00 89.69 92 ASN A O 1
ATOM 749 N N . LYS A 1 93 ? -5.342 -0.255 17.996 1.00 91.69 93 LYS A N 1
ATOM 750 C CA . LYS A 1 93 ? -4.449 0.914 17.956 1.00 91.69 93 LYS A CA 1
ATOM 751 C C . LYS A 1 93 ? -2.986 0.504 17.783 1.00 91.69 93 LYS A C 1
ATOM 753 O O . LYS A 1 93 ? -2.245 1.170 17.066 1.00 91.69 93 LYS A O 1
ATOM 758 N N . LYS A 1 94 ? -2.552 -0.606 18.394 1.00 93.75 94 LYS A N 1
ATOM 759 C CA . LYS A 1 94 ? -1.172 -1.101 18.243 1.00 93.75 94 LYS A CA 1
ATOM 760 C C . LYS A 1 94 ? -0.885 -1.610 16.825 1.00 93.75 94 LYS A C 1
ATOM 762 O O . LYS A 1 94 ? 0.185 -1.332 16.307 1.00 93.75 94 LYS A O 1
ATOM 767 N N . TYR A 1 95 ? -1.844 -2.293 16.195 1.00 95.75 95 TYR A N 1
ATOM 768 C CA . TYR A 1 95 ? -1.699 -2.829 14.841 1.00 95.75 95 TYR A CA 1
ATOM 769 C C . TYR A 1 95 ? -1.701 -1.709 13.804 1.00 95.75 95 TYR A C 1
ATOM 771 O O . TYR A 1 95 ? -0.895 -1.738 12.887 1.00 95.75 95 TYR A O 1
ATOM 779 N N . ILE A 1 96 ? -2.527 -0.676 13.993 1.00 95.44 96 ILE A N 1
ATOM 780 C CA . ILE A 1 96 ? -2.517 0.512 13.129 1.00 95.44 96 ILE A CA 1
ATOM 781 C C . ILE A 1 96 ? -1.187 1.268 13.254 1.00 95.44 96 ILE A C 1
ATOM 783 O O . ILE A 1 96 ? -0.597 1.634 12.243 1.00 95.44 96 ILE A O 1
ATOM 787 N N . ASN A 1 97 ? -0.664 1.450 14.473 1.00 96.19 97 ASN A N 1
ATOM 788 C CA . ASN A 1 97 ? 0.670 2.038 14.657 1.00 96.19 97 ASN A CA 1
ATOM 789 C C . ASN A 1 97 ? 1.776 1.199 13.996 1.00 96.19 97 ASN A C 1
ATOM 791 O O . ASN A 1 97 ? 2.726 1.757 13.451 1.00 96.19 97 ASN A O 1
ATOM 795 N N . GLU A 1 98 ? 1.658 -0.128 14.037 1.00 97.69 98 GLU A N 1
ATOM 796 C CA . GLU A 1 98 ? 2.596 -1.037 13.377 1.00 97.69 98 GLU A CA 1
ATOM 797 C C . GLU A 1 98 ? 2.513 -0.918 11.847 1.00 97.69 98 GLU A C 1
ATOM 799 O O . GLU A 1 98 ? 3.553 -0.764 11.211 1.00 97.69 98 GLU A O 1
ATOM 804 N N . ILE A 1 99 ? 1.305 -0.859 11.267 1.00 98.31 99 ILE A N 1
ATOM 805 C CA . ILE A 1 99 ? 1.094 -0.586 9.834 1.00 98.31 99 ILE A CA 1
ATOM 806 C C . ILE A 1 99 ? 1.755 0.740 9.435 1.00 98.31 99 ILE A C 1
ATOM 808 O O . ILE A 1 99 ? 2.560 0.752 8.511 1.00 98.31 99 ILE A O 1
ATOM 812 N N . ILE A 1 100 ? 1.498 1.834 10.164 1.00 98.00 100 ILE A N 1
ATOM 813 C CA . ILE A 1 100 ? 2.116 3.148 9.895 1.00 98.00 100 ILE A CA 1
ATOM 814 C C . ILE A 1 100 ? 3.645 3.062 9.955 1.00 98.00 100 ILE A C 1
ATOM 816 O O . ILE A 1 100 ? 4.346 3.669 9.146 1.00 98.00 100 ILE A O 1
ATOM 820 N N . SER A 1 101 ? 4.190 2.323 10.924 1.00 97.94 101 SER A N 1
ATOM 821 C CA . SER A 1 101 ? 5.638 2.159 11.043 1.00 97.94 101 SER A CA 1
ATOM 822 C C . SER A 1 101 ? 6.238 1.404 9.857 1.00 97.94 101 SER A C 1
ATOM 824 O O . SER A 1 101 ? 7.344 1.751 9.445 1.00 97.94 101 SER A O 1
ATOM 826 N N . ILE A 1 102 ? 5.547 0.385 9.338 1.00 98.44 102 ILE A N 1
ATOM 827 C CA . ILE A 1 102 ? 5.985 -0.366 8.156 1.00 98.44 102 ILE A CA 1
ATOM 828 C C . ILE A 1 102 ? 5.897 0.535 6.920 1.00 98.44 102 ILE A C 1
ATOM 830 O O . ILE A 1 102 ? 6.910 0.713 6.246 1.00 98.44 102 ILE A O 1
ATOM 834 N N . LEU A 1 103 ? 4.745 1.178 6.692 1.00 98.50 103 LEU A N 1
ATOM 835 C CA . LEU A 1 103 ? 4.496 2.050 5.536 1.00 98.50 103 LEU A CA 1
ATOM 836 C C . LEU A 1 103 ? 5.553 3.150 5.393 1.00 98.50 103 LEU A C 1
ATOM 838 O O . LEU A 1 103 ? 6.080 3.367 4.314 1.00 98.50 103 LEU A O 1
ATOM 842 N N . ARG A 1 104 ? 5.987 3.787 6.485 1.00 96.81 104 ARG A N 1
ATOM 843 C CA . ARG A 1 104 ? 7.043 4.818 6.410 1.00 96.81 104 ARG A CA 1
ATOM 844 C C . ARG A 1 104 ? 8.345 4.333 5.773 1.00 96.81 104 ARG A C 1
ATOM 846 O O . ARG A 1 104 ? 8.990 5.085 5.044 1.00 96.81 104 ARG A O 1
ATOM 853 N N . ALA A 1 105 ? 8.783 3.123 6.116 1.00 96.12 105 ALA A N 1
ATOM 854 C CA . ALA A 1 105 ? 10.003 2.553 5.552 1.00 96.12 105 ALA A CA 1
ATOM 855 C C . ALA A 1 105 ? 9.754 2.028 4.134 1.00 96.12 105 ALA A C 1
ATOM 857 O O . ALA A 1 105 ? 10.572 2.275 3.249 1.00 96.12 105 ALA A O 1
ATOM 858 N N . HIS A 1 106 ? 8.616 1.367 3.949 1.00 98.38 106 HIS A N 1
ATOM 859 C CA . HIS A 1 106 ? 8.138 0.783 2.706 1.00 98.38 106 HIS A CA 1
ATOM 860 C C . HIS A 1 106 ? 7.998 1.822 1.585 1.00 98.38 106 HIS A C 1
ATOM 862 O O . HIS A 1 106 ? 8.759 1.780 0.619 1.00 98.38 106 HIS A O 1
ATOM 868 N N . ASN A 1 107 ? 7.179 2.856 1.810 1.00 98.38 107 ASN A N 1
ATOM 869 C CA . ASN A 1 107 ? 6.945 3.957 0.877 1.00 98.38 107 ASN A CA 1
ATOM 870 C C . ASN A 1 107 ? 8.276 4.592 0.454 1.00 98.38 107 ASN A C 1
ATOM 872 O O . ASN A 1 107 ? 8.532 4.846 -0.719 1.00 98.38 107 ASN A O 1
ATOM 876 N N . LYS A 1 108 ? 9.199 4.793 1.408 1.00 97.88 108 LYS A N 1
ATOM 877 C CA . LYS A 1 108 ? 10.529 5.328 1.099 1.00 97.88 108 LYS A CA 1
ATOM 878 C C . LYS A 1 108 ? 11.325 4.419 0.155 1.00 97.88 108 LYS A C 1
ATOM 880 O O . LYS A 1 108 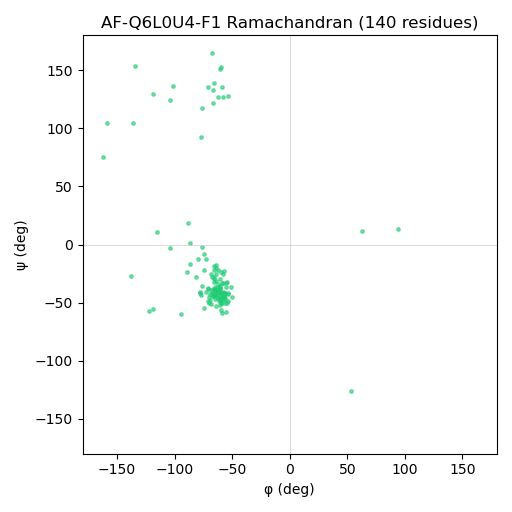? 12.035 4.924 -0.711 1.00 97.88 108 LYS A O 1
ATOM 885 N N . GLN A 1 109 ? 11.269 3.100 0.335 1.00 97.88 109 GLN A N 1
ATOM 886 C CA . GLN A 1 109 ? 11.960 2.167 -0.559 1.00 97.88 109 GLN A CA 1
ATOM 887 C C . GLN A 1 109 ? 11.378 2.212 -1.976 1.00 97.88 109 GLN A C 1
ATOM 88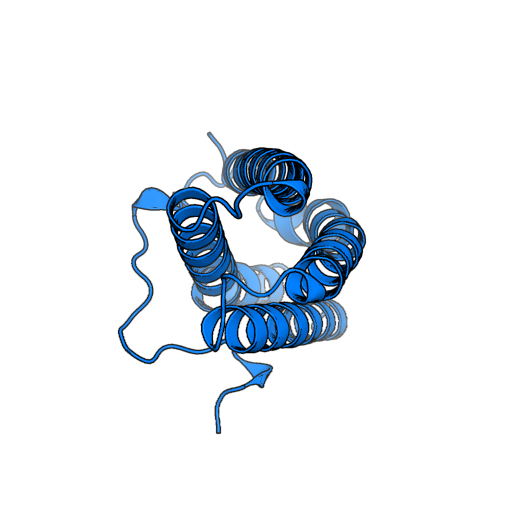9 O O . GLN A 1 109 ? 12.133 2.139 -2.947 1.00 97.88 109 GLN A O 1
ATOM 894 N N . GLU A 1 110 ? 10.068 2.350 -2.116 1.00 98.19 110 GLU A N 1
ATOM 895 C CA . GLU A 1 110 ? 9.424 2.432 -3.427 1.00 98.19 110 GLU A CA 1
ATOM 896 C C . GLU A 1 110 ? 9.751 3.732 -4.139 1.00 98.19 110 GLU A C 1
ATOM 898 O O . GLU A 1 110 ? 10.193 3.721 -5.290 1.00 98.19 110 GLU A O 1
ATOM 903 N N . GLU A 1 111 ? 9.631 4.844 -3.423 1.00 98.00 111 GLU A N 1
ATOM 904 C CA . GLU A 1 111 ? 9.885 6.175 -3.956 1.00 98.00 111 GLU A CA 1
ATOM 905 C C . GLU A 1 111 ? 11.353 6.399 -4.334 1.00 98.00 111 GLU A C 1
ATOM 907 O O . GLU A 1 111 ? 11.629 7.125 -5.288 1.00 98.00 111 GLU A O 1
ATOM 912 N N . ASP A 1 112 ? 12.298 5.775 -3.624 1.00 97.38 112 ASP A N 1
ATOM 913 C CA . ASP A 1 112 ? 13.729 5.902 -3.918 1.00 97.38 112 ASP A CA 1
ATOM 914 C C . ASP A 1 112 ? 14.186 4.975 -5.061 1.00 97.38 112 ASP A C 1
ATOM 916 O O . ASP A 1 112 ? 15.183 5.269 -5.727 1.00 97.38 112 ASP A O 1
ATOM 920 N N . TYR A 1 113 ? 13.520 3.830 -5.269 1.00 96.31 113 TYR A N 1
ATOM 921 C CA . TYR A 1 113 ? 14.098 2.745 -6.074 1.00 96.31 113 TYR A CA 1
ATOM 922 C C . TYR A 1 113 ? 13.153 2.050 -7.054 1.00 96.31 113 TYR A C 1
ATOM 924 O O . TYR A 1 113 ? 13.639 1.494 -8.039 1.00 96.31 113 TYR A O 1
ATOM 932 N N . VAL A 1 114 ? 11.846 2.025 -6.796 1.00 97.44 114 VAL A N 1
ATOM 933 C CA . VAL A 1 114 ? 10.869 1.365 -7.674 1.00 97.44 114 VAL A CA 1
ATOM 934 C C . VAL A 1 114 ? 10.273 2.379 -8.636 1.00 97.44 114 VAL A C 1
ATOM 936 O O . VAL A 1 114 ? 10.443 2.239 -9.845 1.00 97.44 114 VAL A O 1
ATOM 939 N N . TYR A 1 115 ? 9.623 3.421 -8.121 1.00 96.06 115 TYR A N 1
ATOM 940 C CA . TYR A 1 115 ? 8.908 4.397 -8.944 1.00 96.06 115 TYR A CA 1
ATOM 941 C C . TYR A 1 115 ? 9.814 5.166 -9.917 1.00 96.06 115 TYR A C 1
ATOM 943 O O . TYR A 1 115 ? 9.432 5.276 -11.085 1.00 96.06 115 TYR A O 1
ATOM 951 N N . PRO A 1 116 ? 11.054 5.565 -9.551 1.00 96.00 116 PRO A N 1
ATOM 952 C CA . PRO A 1 116 ? 11.951 6.236 -10.492 1.00 96.00 116 PRO A CA 1
ATOM 953 C C . PRO A 1 116 ? 12.286 5.407 -11.741 1.00 96.00 116 PRO A C 1
ATOM 955 O O . PRO A 1 116 ? 12.621 5.973 -12.781 1.00 96.00 116 PRO A O 1
ATOM 958 N N . ALA A 1 117 ? 12.181 4.071 -11.678 1.00 95.75 117 ALA A N 1
ATOM 959 C CA . ALA A 1 117 ? 12.411 3.207 -12.838 1.00 95.75 117 ALA A CA 1
ATOM 960 C C . ALA A 1 117 ? 11.364 3.414 -13.950 1.00 95.75 117 ALA A C 1
ATOM 962 O O . ALA A 1 117 ? 11.638 3.104 -15.110 1.00 95.75 117 ALA A O 1
ATOM 963 N N . PHE A 1 118 ? 10.186 3.951 -13.616 1.00 95.31 118 PHE A N 1
ATOM 964 C CA . PHE A 1 118 ? 9.094 4.208 -14.556 1.00 95.31 118 PHE A CA 1
ATOM 965 C C . PHE A 1 118 ? 9.209 5.573 -15.253 1.00 95.31 118 PHE A C 1
ATOM 967 O O . PHE A 1 118 ? 8.598 5.771 -16.302 1.00 95.31 118 PHE A O 1
ATOM 974 N N . GLY A 1 119 ? 10.020 6.502 -14.735 1.00 92.44 119 GLY A N 1
ATOM 975 C CA . GLY A 1 119 ? 10.186 7.835 -15.317 1.00 92.44 119 GLY A CA 1
ATOM 976 C C . GLY A 1 119 ? 8.844 8.548 -15.530 1.00 92.44 119 GLY A C 1
ATOM 977 O O . GLY A 1 119 ? 8.040 8.650 -14.615 1.00 92.44 119 GLY A O 1
ATOM 978 N N . ASN A 1 120 ? 8.581 9.006 -16.758 1.00 92.06 120 ASN A N 1
ATOM 979 C CA . ASN A 1 120 ? 7.347 9.727 -17.112 1.00 92.06 120 ASN A CA 1
ATOM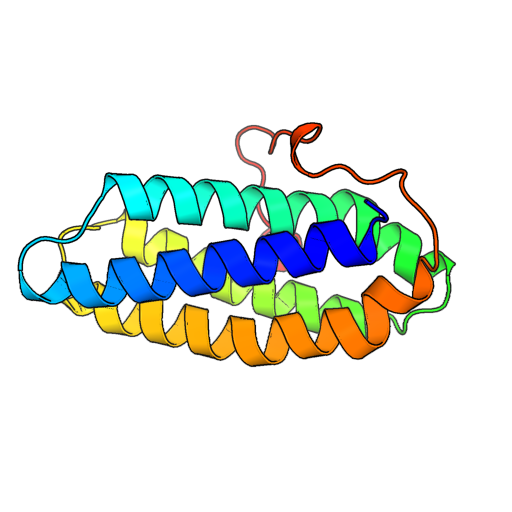 980 C C . ASN A 1 120 ? 6.192 8.808 -17.557 1.00 92.06 120 ASN A C 1
ATOM 982 O O . ASN A 1 120 ? 5.292 9.262 -18.263 1.00 92.06 120 ASN A O 1
ATOM 986 N N . ASP A 1 121 ? 6.243 7.515 -17.246 1.00 92.12 121 ASP A N 1
ATOM 987 C CA . ASP A 1 121 ? 5.161 6.589 -17.579 1.00 92.12 121 ASP A CA 1
ATOM 988 C C . ASP A 1 121 ? 3.868 6.994 -16.864 1.00 92.12 121 ASP A C 1
ATOM 990 O O . ASP A 1 121 ? 3.859 7.126 -15.647 1.00 92.12 121 ASP A O 1
ATOM 994 N N . ASP A 1 122 ? 2.765 7.156 -17.586 1.00 92.44 122 ASP A N 1
ATOM 995 C CA . ASP A 1 122 ? 1.449 7.522 -17.052 1.00 92.44 122 ASP A CA 1
ATOM 996 C C . 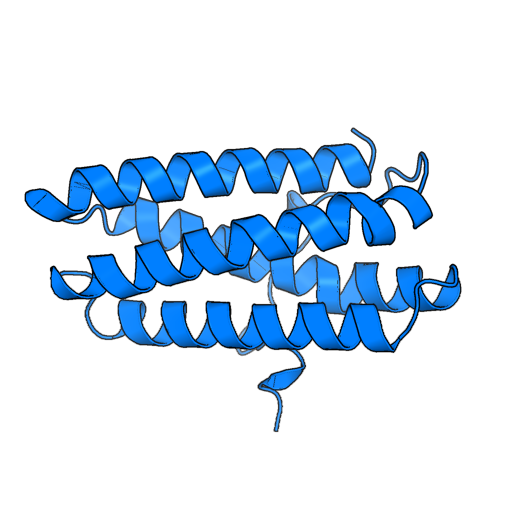ASP A 1 122 ? 0.382 6.426 -17.229 1.00 92.44 122 ASP A C 1
ATOM 998 O O . ASP A 1 122 ? -0.800 6.667 -16.971 1.00 92.44 122 ASP A O 1
ATOM 1002 N N . SER A 1 123 ? 0.801 5.217 -17.621 1.00 92.31 123 SER A N 1
ATOM 1003 C CA . SER A 1 123 ? -0.064 4.074 -17.949 1.00 92.31 123 SER A CA 1
ATOM 1004 C C . SER A 1 123 ? -0.726 3.413 -16.743 1.00 92.31 123 SER A C 1
ATOM 1006 O O . SER A 1 123 ? -1.618 2.585 -16.919 1.00 92.31 123 SER A O 1
ATOM 1008 N N . ILE A 1 124 ? -0.289 3.736 -15.526 1.00 92.06 124 ILE A N 1
ATOM 1009 C CA . ILE A 1 124 ? -0.863 3.188 -14.299 1.00 92.06 124 ILE A CA 1
ATOM 1010 C C . ILE A 1 124 ? -1.751 4.251 -13.650 1.00 92.06 124 ILE A C 1
ATOM 1012 O O . ILE A 1 124 ? -1.343 5.392 -13.415 1.00 92.06 124 ILE A O 1
ATOM 1016 N N . LYS A 1 125 ? -3.003 3.858 -13.422 1.00 92.06 125 LYS A N 1
ATOM 1017 C CA . LYS A 1 125 ? -4.095 4.649 -12.850 1.00 92.06 125 LYS A CA 1
ATOM 1018 C C . LYS A 1 125 ? -4.798 3.760 -11.832 1.00 92.06 125 LYS A C 1
ATOM 1020 O O . LYS A 1 125 ? -5.448 2.795 -12.229 1.00 92.06 125 LYS A O 1
ATOM 1025 N N . LEU A 1 126 ? -4.586 3.992 -10.534 1.00 90.38 126 LEU A N 1
ATOM 1026 C CA . LEU A 1 126 ? -5.018 3.071 -9.471 1.00 90.38 126 LEU A CA 1
ATOM 1027 C C . LEU A 1 126 ? -6.521 2.772 -9.538 1.00 90.38 126 LEU A C 1
ATOM 1029 O O . LEU A 1 126 ? -6.949 1.644 -9.303 1.00 90.38 126 LEU A O 1
ATOM 1033 N N . GLU A 1 127 ? -7.325 3.767 -9.897 1.00 90.44 127 GLU A N 1
ATOM 1034 C CA . GLU A 1 127 ? -8.774 3.686 -10.037 1.00 90.44 127 GLU A CA 1
ATOM 1035 C C . GLU A 1 127 ? -9.258 2.710 -11.119 1.00 90.44 127 GLU A C 1
ATOM 1037 O O . GLU A 1 127 ? -10.392 2.236 -11.035 1.00 90.44 127 GLU A O 1
ATOM 1042 N N . GLU A 1 128 ? -8.417 2.373 -12.100 1.00 94.00 128 GLU A N 1
ATOM 1043 C CA . GLU A 1 128 ? -8.752 1.425 -13.170 1.00 94.00 128 GLU A CA 1
ATOM 1044 C C . GLU A 1 128 ? -8.622 -0.039 -12.724 1.00 94.00 128 GLU A C 1
ATOM 1046 O O . GLU A 1 128 ? -9.112 -0.948 -13.400 1.00 94.00 128 GLU A O 1
ATOM 1051 N N . TYR A 1 129 ? -8.001 -0.287 -11.568 1.00 95.62 129 TYR A N 1
ATOM 1052 C CA . TYR A 1 129 ? -7.755 -1.628 -11.057 1.00 95.62 129 TYR A CA 1
ATOM 1053 C C . TYR A 1 129 ? -8.759 -2.017 -9.976 1.00 95.62 129 TYR A C 1
ATOM 1055 O O . TYR A 1 129 ? -9.068 -1.271 -9.045 1.00 95.62 129 TYR A O 1
ATOM 1063 N N . THR A 1 130 ? -9.246 -3.251 -10.081 1.00 95.00 130 THR A N 1
ATOM 1064 C CA . THR A 1 130 ? -10.081 -3.890 -9.063 1.00 95.00 130 THR A CA 1
ATOM 1065 C C . THR A 1 130 ? -9.364 -5.126 -8.551 1.00 95.00 130 THR A C 1
ATOM 1067 O O . THR A 1 130 ? -8.946 -5.966 -9.346 1.00 95.00 130 THR A O 1
ATOM 1070 N N . VAL A 1 131 ? -9.254 -5.243 -7.228 1.00 96.69 131 VAL A N 1
ATOM 1071 C CA . VAL A 1 131 ? -8.692 -6.430 -6.579 1.00 96.69 131 VAL A CA 1
ATOM 1072 C C . VAL A 1 131 ? -9.638 -7.611 -6.825 1.00 96.69 131 VAL A C 1
ATOM 1074 O O . VAL A 1 131 ? -10.813 -7.515 -6.457 1.00 96.69 131 VAL A O 1
ATOM 1077 N N . PRO A 1 132 ? -9.178 -8.711 -7.450 1.00 96.69 132 PRO A N 1
ATOM 1078 C CA . PRO A 1 132 ? -10.011 -9.884 -7.664 1.00 96.69 132 PRO A CA 1
ATOM 1079 C C . PRO A 1 132 ? -10.500 -10.483 -6.344 1.00 96.69 132 PRO A C 1
ATOM 1081 O O . PRO A 1 132 ? -9.824 -10.420 -5.315 1.00 96.69 132 PRO A O 1
ATOM 1084 N N . GLU A 1 133 ? -11.668 -11.120 -6.381 1.00 93.12 133 GLU A N 1
ATOM 1085 C CA . GLU A 1 133 ? -12.192 -11.837 -5.221 1.00 93.12 133 GLU A CA 1
ATOM 1086 C C . GLU A 1 133 ? -11.207 -12.931 -4.775 1.00 93.12 133 GLU A C 1
ATOM 1088 O O . GLU A 1 133 ? -10.681 -13.680 -5.599 1.00 93.12 133 GLU A O 1
ATOM 1093 N N . ASN A 1 134 ? -10.968 -13.034 -3.464 1.00 92.56 134 ASN A N 1
ATOM 1094 C CA . ASN A 1 134 ? -10.009 -13.960 -2.845 1.00 92.56 134 ASN A CA 1
ATOM 1095 C C . ASN A 1 134 ? -8.537 -13.747 -3.239 1.00 92.56 134 ASN A C 1
ATOM 1097 O O . ASN A 1 134 ? -7.698 -14.597 -2.930 1.00 92.56 134 ASN A O 1
ATOM 1101 N N . TRP A 1 135 ? -8.201 -12.636 -3.898 1.00 96.81 135 TRP A N 1
ATOM 1102 C CA . TRP A 1 135 ? -6.806 -12.289 -4.119 1.00 96.81 135 TRP A CA 1
ATOM 1103 C C . TRP A 1 135 ? -6.115 -11.978 -2.784 1.00 96.81 135 TRP A C 1
ATOM 1105 O O . TRP A 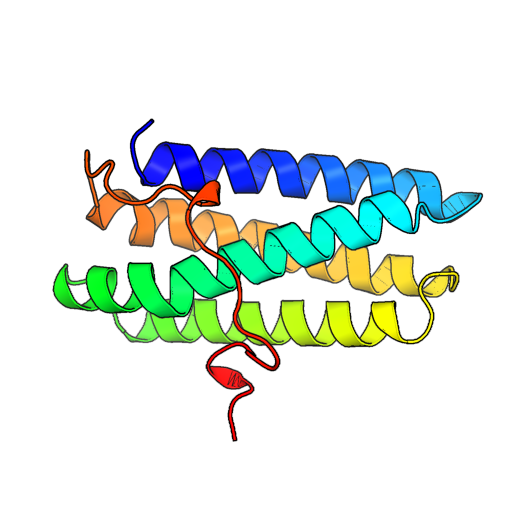1 135 ? -6.682 -11.329 -1.904 1.00 96.81 135 TRP A O 1
ATOM 1115 N N . VAL A 1 136 ? -4.881 -12.458 -2.647 1.00 96.62 136 VAL A N 1
ATOM 1116 C CA . VAL A 1 136 ? -3.995 -12.194 -1.509 1.00 96.62 136 VAL A CA 1
ATOM 1117 C C . VAL A 1 136 ? -2.606 -11.844 -2.026 1.00 96.62 136 VAL A C 1
ATOM 1119 O O . VAL A 1 136 ? -2.216 -12.291 -3.114 1.00 96.62 136 VAL A O 1
ATOM 1122 N N . CYS A 1 137 ? -1.850 -11.079 -1.241 1.00 96.69 137 CYS A N 1
ATOM 1123 C CA . CYS A 1 137 ? -0.503 -10.676 -1.627 1.00 96.69 137 CYS A CA 1
ATOM 1124 C C . CYS A 1 137 ? 0.426 -11.883 -1.856 1.00 96.69 137 CYS A C 1
ATOM 1126 O O . CYS A 1 137 ? 0.227 -12.970 -1.298 1.00 96.69 137 CYS A O 1
ATOM 1128 N N . VAL A 1 138 ? 1.436 -11.707 -2.709 1.00 97.00 138 VAL A N 1
ATOM 1129 C CA . VAL A 1 138 ? 2.298 -12.757 -3.274 1.00 97.00 138 VAL A CA 1
ATOM 1130 C C . VAL A 1 138 ? 2.867 -13.677 -2.198 1.00 97.00 138 VAL A C 1
ATOM 1132 O O . VAL A 1 138 ? 2.807 -14.898 -2.348 1.00 97.00 138 VAL A O 1
ATOM 1135 N N . LYS A 1 139 ? 3.368 -13.130 -1.084 1.00 97.50 139 LYS A N 1
ATOM 1136 C CA . LYS A 1 139 ? 3.983 -13.937 -0.011 1.00 97.50 139 LYS A CA 1
ATOM 1137 C C . LYS A 1 139 ? 2.983 -14.705 0.858 1.00 97.50 139 LYS A C 1
ATOM 1139 O O . LYS A 1 139 ? 3.409 -15.521 1.671 1.00 97.50 139 LYS A O 1
ATOM 1144 N N . LEU A 1 140 ? 1.680 -14.472 0.698 1.00 96.69 140 LEU A N 1
ATOM 1145 C CA . LEU A 1 140 ? 0.617 -15.204 1.397 1.00 96.69 140 LEU A CA 1
ATOM 1146 C C . LEU A 1 140 ? -0.105 -16.228 0.506 1.00 96.69 140 LEU A C 1
ATOM 1148 O O . LEU A 1 140 ? -0.968 -16.962 0.997 1.00 96.69 140 LEU A O 1
ATOM 1152 N N . ARG A 1 141 ? 0.245 -16.321 -0.784 1.00 93.56 141 ARG A N 1
ATOM 1153 C CA . ARG A 1 141 ? -0.290 -17.348 -1.691 1.00 93.56 141 ARG A CA 1
ATOM 1154 C C . ARG A 1 141 ? 0.291 -18.715 -1.324 1.00 93.56 141 ARG A C 1
ATOM 1156 O O . ARG A 1 141 ? 1.482 -18.834 -1.046 1.00 93.56 141 ARG A O 1
ATOM 1163 N N . LYS A 1 142 ? -0.568 -19.734 -1.292 1.00 70.00 142 LYS A N 1
ATOM 1164 C CA . LYS A 1 142 ? -0.183 -21.129 -1.038 1.00 70.00 142 LYS A CA 1
ATOM 1165 C C . LYS A 1 142 ? 0.173 -21.854 -2.324 1.00 70.00 142 LYS A C 1
ATOM 1167 O O . LYS A 1 142 ? -0.511 -21.590 -3.336 1.00 70.00 142 LYS A O 1
#

Mean predicted aligned error: 2.97 Å

Sequence (142 aa):
MDTESEMKNDHVIVDEMLSKLLESMENNPDVNLYSEIEKGLKRHIYVEEEVMFPRALKLGVEPARISGLEMEHASIWMLMDRIDRNINDAHNKKYINEIISILRAHNKQEEDYVYPAFGNDDSIKLEEYTVPENWVCVKLRK

pLDDT: mean 94.77, std 5.22, range [70.0, 98.75]

Solvent-accessible surface area (backbone atoms only — not comparable to full-atom values): 8088 Å² total; per-residue (Å²): 113,34,30,44,60,47,54,53,49,51,51,53,51,48,54,53,50,53,51,53,41,59,66,30,44,82,83,58,53,49,63,66,62,48,52,52,48,52,55,48,52,52,38,50,54,44,47,38,66,75,52,46,49,64,48,33,47,76,68,65,40,58,67,71,57,55,58,47,52,43,51,50,50,39,53,46,50,55,40,50,63,56,34,70,76,48,66,84,41,65,73,41,57,60,46,53,54,48,41,54,59,49,46,61,56,49,55,49,53,37,64,72,54,46,38,64,68,53,58,83,42,51,88,56,56,77,88,80,59,75,70,59,89,92,66,66,57,78,75,69,60,131

Organism: Picrophilus torridus (strain ATCC 700027 / DSM 9790 / JCM 10055 / NBRC 100828 / KAW 2/3) (NCBI:txid1122961)